Protein AF-D8SX14-F1 (afdb_monomer)

Organism: Selaginella moellendorffii (NCBI:txid88036)

Secondary structure (DSSP, 8-state):
-HHHHHHHHHHHHSTT---EEEEEET-TT--HHHHHHHHHHHHHH--SEEEEEE--PPTTSGGGGSPPPPHHHHHHHHHHHHHHHHHTS--

Nearest PDB structures (foldseek):
  7mjz-assembly1_A  TM=9.440E-01  e=2.919E-05  Bacteroides uniformis
  2qgq-assembly1_A  TM=9.152E-01  e=5.646E-05  Thermotoga maritima MSB8
  2qgq-assembly4_D  TM=8.927E-01  e=1.022E-04  Thermotoga maritima MSB8
  9ccb-assembly1_A  TM=6.136E-01  e=3.391E-02  Methanothermobacter marburgensis
  9isr-assembly2_D  TM=4.092E-01  e=3.213E+00  Homo sapiens

Radius of gyration: 14.72 Å; Cα contacts (8 Å, |Δi|>4): 88; chains: 1; bounding box: 38×26×40 Å

Mean predicted aligned error: 3.13 Å

Foldseek 3Di:
DVVCVVVVVCCVPPPPDADEEEDEFWQFPQDPVNLVVVLVVCVVNLHPYYHYHYDDQDPPDPSNVGDTDDPVRSVVSSVVSVVSSVVSPDD

Sequence (91 aa):
SEFRKIVDTLTRLVPEIHIATDIICGFPGETSEDFDRIMELIREYTFPQVHISQFYPRPGTPAALMKRVPTLEVKKRSRSLTSLFESFTPY

pLDDT: mean 94.93, std 7.41, range [48.88, 98.5]

Structure (mmCIF, N/CA/C/O backbone):
data_AF-D8SX14-F1
#
_entry.id   AF-D8SX14-F1
#
loop_
_atom_site.group_PDB
_atom_site.id
_atom_site.type_symbol
_atom_site.label_atom_id
_atom_site.label_alt_id
_atom_site.label_comp_id
_atom_site.label_asym_id
_atom_site.label_entity_id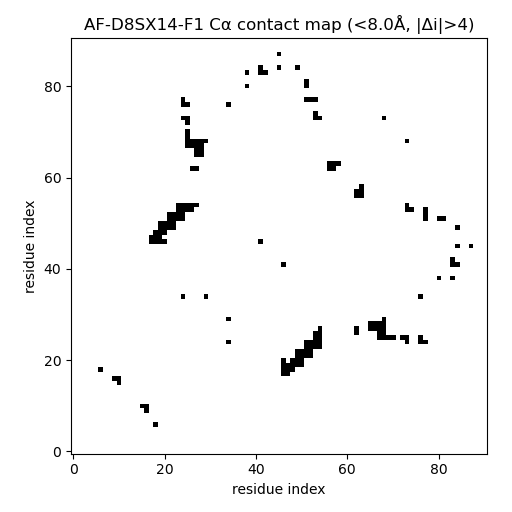
_atom_site.label_seq_id
_atom_site.pdbx_PDB_ins_code
_atom_site.Cartn_x
_atom_site.Cartn_y
_atom_site.Cartn_z
_atom_site.occupancy
_atom_site.B_iso_or_equiv
_atom_site.auth_seq_id
_atom_site.auth_comp_id
_atom_site.auth_asym_id
_atom_site.auth_ato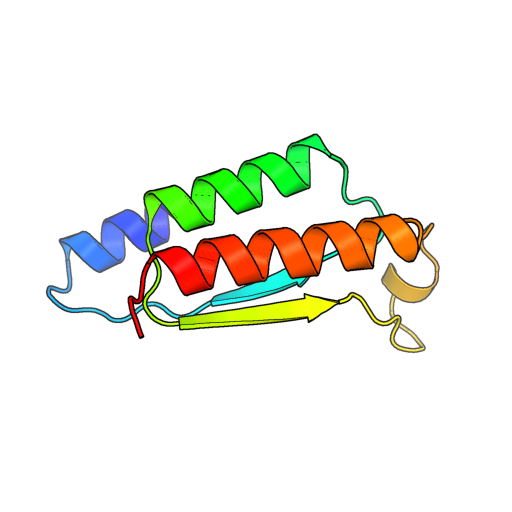m_id
_atom_site.pdbx_PDB_model_num
ATOM 1 N N . SER A 1 1 ? -13.061 9.302 -2.810 1.00 84.56 1 SER A N 1
ATOM 2 C CA . SER A 1 1 ? -13.174 8.164 -3.750 1.00 84.56 1 SER A CA 1
ATOM 3 C C . SER A 1 1 ? -14.390 7.323 -3.380 1.00 84.56 1 SER A C 1
ATOM 5 O O . SER A 1 1 ? -14.959 7.547 -2.317 1.00 84.56 1 SER A O 1
ATOM 7 N N . GLU A 1 2 ? -14.815 6.386 -4.232 1.00 94.44 2 GLU A N 1
ATOM 8 C CA . GLU A 1 2 ? -15.874 5.417 -3.891 1.00 94.44 2 GLU A CA 1
ATOM 9 C C . GLU A 1 2 ? -15.491 4.558 -2.678 1.00 94.44 2 GLU A C 1
ATOM 11 O O . GLU A 1 2 ? -16.290 4.410 -1.760 1.00 94.44 2 GLU A O 1
ATOM 16 N N . PHE A 1 3 ? -14.230 4.119 -2.614 1.00 94.31 3 PHE A N 1
ATOM 17 C CA . PHE A 1 3 ? -13.676 3.392 -1.471 1.00 94.31 3 PHE A CA 1
ATOM 18 C C . PHE A 1 3 ? -13.930 4.105 -0.133 1.00 94.31 3 PHE A C 1
ATOM 20 O O . PHE A 1 3 ? -14.503 3.504 0.770 1.00 94.31 3 PHE A O 1
ATOM 27 N N . ARG A 1 4 ? -13.595 5.404 -0.028 1.00 95.75 4 ARG A N 1
ATOM 28 C CA . ARG A 1 4 ? -13.835 6.193 1.196 1.00 95.75 4 ARG A CA 1
ATOM 29 C C . ARG A 1 4 ? -15.308 6.201 1.592 1.00 95.75 4 ARG A C 1
ATOM 31 O O . ARG A 1 4 ? -15.630 5.881 2.723 1.00 95.75 4 ARG A O 1
ATOM 38 N N . LYS A 1 5 ? -16.216 6.428 0.633 1.00 97.31 5 LYS A N 1
ATOM 39 C CA . LYS A 1 5 ? -17.666 6.406 0.900 1.00 97.31 5 LYS A CA 1
ATOM 40 C C . LYS A 1 5 ? -18.125 5.075 1.498 1.00 97.31 5 LYS A C 1
ATOM 42 O O . LYS A 1 5 ? -18.977 5.081 2.384 1.00 97.31 5 LYS A O 1
ATOM 47 N N . ILE A 1 6 ? -17.591 3.955 1.008 1.00 96.31 6 ILE A N 1
ATOM 48 C CA . ILE A 1 6 ? -17.917 2.619 1.521 1.00 96.31 6 ILE A CA 1
ATOM 49 C C . ILE A 1 6 ? -17.374 2.459 2.941 1.00 96.31 6 ILE A C 1
ATOM 51 O O . ILE A 1 6 ? -18.147 2.123 3.835 1.00 96.31 6 ILE A O 1
ATOM 55 N N . VAL A 1 7 ? -16.089 2.750 3.161 1.00 96.19 7 VAL A N 1
ATOM 56 C CA . VAL A 1 7 ? -15.452 2.644 4.484 1.00 96.19 7 VAL A CA 1
ATOM 57 C C . VAL A 1 7 ? -16.171 3.529 5.504 1.00 96.19 7 VAL A C 1
ATOM 59 O O . VAL A 1 7 ? -16.616 3.027 6.530 1.00 96.19 7 VAL A O 1
ATOM 62 N N . ASP A 1 8 ? -16.401 4.804 5.186 1.00 96.38 8 ASP A N 1
ATOM 63 C CA . ASP A 1 8 ? -17.094 5.761 6.058 1.00 96.38 8 ASP A CA 1
ATOM 64 C C . ASP A 1 8 ? -18.516 5.296 6.404 1.00 96.38 8 ASP A C 1
ATOM 66 O O . ASP A 1 8 ? -18.989 5.450 7.531 1.00 96.38 8 ASP A O 1
ATOM 70 N N . THR A 1 9 ? -19.223 4.720 5.428 1.00 97.44 9 THR A N 1
ATOM 71 C CA . THR A 1 9 ? -20.582 4.212 5.637 1.00 97.44 9 THR A CA 1
ATOM 72 C C . THR A 1 9 ? -20.582 2.995 6.551 1.00 97.44 9 THR A C 1
ATOM 74 O O . THR A 1 9 ? -21.392 2.943 7.476 1.00 97.44 9 THR A O 1
ATOM 77 N N . LEU A 1 10 ? -19.681 2.040 6.320 1.00 96.69 10 LEU A N 1
ATOM 78 C CA . LEU A 1 10 ? -19.578 0.829 7.128 1.00 96.69 10 LEU A CA 1
ATOM 79 C C . LEU A 1 10 ? -19.184 1.157 8.569 1.00 96.69 10 LEU A C 1
ATOM 81 O O . LEU A 1 10 ? -19.888 0.743 9.485 1.00 96.69 10 LEU A O 1
ATOM 85 N N . THR A 1 11 ? -18.146 1.974 8.767 1.00 94.50 11 THR A N 1
ATOM 86 C CA . THR A 1 11 ? -17.686 2.391 10.101 1.00 94.50 11 THR A CA 1
ATOM 87 C C . THR A 1 11 ? -18.767 3.151 10.873 1.00 94.50 11 THR A C 1
ATOM 89 O O . THR A 1 11 ? -18.869 3.023 12.090 1.00 94.50 11 THR A O 1
ATOM 92 N N . ARG A 1 12 ? -19.618 3.923 10.181 1.00 96.69 12 ARG A N 1
ATOM 93 C CA . ARG A 1 12 ? -20.729 4.658 10.808 1.00 96.69 12 ARG A CA 1
ATOM 94 C C . ARG A 1 12 ? -21.921 3.771 11.174 1.00 96.69 12 ARG A C 1
ATOM 96 O O . ARG A 1 12 ? -22.589 4.050 12.164 1.00 96.69 12 ARG A O 1
ATOM 103 N N . LEU A 1 13 ? -22.248 2.777 10.347 1.00 98.12 13 LEU A N 1
ATOM 104 C CA . LEU A 1 13 ? -23.450 1.950 10.521 1.00 98.12 13 LEU A CA 1
ATOM 105 C C . LEU A 1 13 ? -23.207 0.689 11.350 1.00 98.12 13 LEU A C 1
ATOM 107 O O . LEU A 1 13 ? -24.155 0.161 11.927 1.00 98.12 13 LEU A O 1
ATOM 111 N N . VAL A 1 14 ? -21.965 0.211 11.409 1.00 97.25 14 VAL A N 1
ATOM 112 C CA . VAL A 1 14 ? -21.577 -0.984 12.159 1.00 97.25 14 VAL A CA 1
ATOM 113 C C . VAL A 1 14 ? -20.456 -0.597 13.124 1.00 97.25 14 VAL A C 1
ATOM 115 O O . VAL A 1 14 ? -19.284 -0.619 12.741 1.00 97.25 14 VAL A O 1
ATOM 118 N N . PRO A 1 15 ? -20.797 -0.208 14.367 1.00 93.19 15 PRO A N 1
ATOM 119 C CA . PRO A 1 15 ? -19.805 0.048 15.403 1.00 93.19 15 PRO A CA 1
ATOM 120 C C . PRO A 1 15 ? -18.845 -1.140 15.547 1.00 93.19 15 PRO A C 1
ATOM 122 O O . PRO A 1 15 ? -19.269 -2.288 15.445 1.00 93.19 15 PRO A O 1
ATOM 125 N N . GLU A 1 16 ? -17.562 -0.850 15.769 1.00 91.00 16 GLU A N 1
ATOM 126 C CA . GLU A 1 16 ? -16.499 -1.853 15.972 1.00 91.00 16 GLU A CA 1
ATOM 127 C C . GLU A 1 16 ? -16.201 -2.756 14.758 1.00 91.00 16 GLU A C 1
ATOM 129 O O . GLU A 1 16 ? -15.510 -3.766 14.886 1.00 91.00 16 GLU A O 1
ATOM 134 N N . ILE A 1 17 ? -16.667 -2.405 13.552 1.00 95.19 17 ILE A N 1
ATOM 135 C CA . ILE A 1 17 ? -16.295 -3.156 12.348 1.00 95.19 17 ILE A CA 1
ATOM 136 C C . ILE A 1 17 ? -14.782 -3.097 12.100 1.00 95.19 17 ILE A C 1
ATOM 138 O O . ILE A 1 17 ? -14.164 -2.033 12.089 1.00 95.19 17 ILE A O 1
ATOM 142 N N . HIS A 1 18 ? -14.184 -4.260 11.846 1.00 93.12 18 HIS A N 1
ATOM 143 C CA . HIS A 1 18 ? -12.786 -4.366 11.444 1.00 93.12 18 HIS A CA 1
ATOM 144 C C . HIS A 1 18 ? -12.695 -4.466 9.923 1.00 93.12 18 HIS A C 1
ATOM 146 O O . HIS A 1 18 ? -13.177 -5.425 9.319 1.00 93.12 18 HIS A O 1
ATOM 152 N N . ILE A 1 19 ? -12.058 -3.475 9.304 1.00 94.50 19 ILE A N 1
ATOM 153 C CA . ILE A 1 19 ? -11.817 -3.445 7.861 1.00 94.50 19 ILE A CA 1
ATOM 154 C C . ILE A 1 19 ? -10.345 -3.765 7.618 1.00 94.50 19 ILE A C 1
ATOM 156 O O . ILE A 1 19 ? -9.462 -3.045 8.080 1.00 94.50 19 ILE A O 1
ATOM 160 N N . ALA A 1 20 ? -10.093 -4.845 6.883 1.00 94.50 20 ALA A N 1
ATOM 161 C CA . ALA A 1 20 ? -8.769 -5.215 6.402 1.00 94.50 20 ALA A CA 1
ATOM 162 C C . ALA A 1 20 ? -8.658 -4.924 4.901 1.00 94.50 20 ALA A C 1
ATOM 164 O O . ALA A 1 20 ? -9.656 -4.987 4.179 1.00 94.50 20 ALA A O 1
ATOM 165 N N . THR A 1 21 ? -7.454 -4.606 4.427 1.00 95.06 21 THR A N 1
ATOM 166 C CA . THR A 1 21 ? -7.218 -4.327 3.004 1.00 95.06 21 THR A CA 1
ATOM 167 C C . THR A 1 21 ? -5.853 -4.820 2.531 1.00 95.06 21 THR A C 1
ATOM 169 O O . THR A 1 21 ? -4.892 -4.879 3.300 1.00 95.06 21 THR A O 1
ATOM 172 N N . ASP A 1 22 ? -5.763 -5.137 1.245 1.00 97.31 22 ASP A N 1
ATOM 173 C CA . ASP A 1 22 ? -4.542 -5.547 0.562 1.00 97.31 22 ASP A CA 1
ATOM 174 C C . ASP A 1 22 ? -4.064 -4.419 -0.356 1.00 97.31 22 ASP A C 1
ATOM 176 O O . ASP A 1 22 ? -4.834 -3.850 -1.132 1.00 97.31 22 ASP A O 1
ATOM 180 N N . ILE A 1 23 ? -2.770 -4.109 -0.304 1.00 97.56 23 ILE A N 1
ATOM 181 C CA . ILE A 1 23 ? -2.128 -3.103 -1.150 1.00 97.56 23 ILE A CA 1
ATOM 182 C C . ILE A 1 23 ? -0.991 -3.755 -1.931 1.00 97.56 23 ILE A C 1
ATOM 184 O O . ILE A 1 23 ? -0.129 -4.442 -1.377 1.00 97.56 23 ILE A O 1
ATOM 188 N N . ILE A 1 24 ? -0.974 -3.501 -3.239 1.00 97.94 24 ILE A N 1
ATOM 189 C CA . ILE A 1 24 ? 0.097 -3.913 -4.144 1.00 97.94 24 ILE A CA 1
ATOM 190 C C . ILE A 1 24 ? 0.904 -2.672 -4.523 1.00 97.94 24 ILE A C 1
ATOM 192 O O . ILE A 1 24 ? 0.443 -1.852 -5.312 1.00 97.94 24 ILE A O 1
ATOM 196 N N . CYS A 1 25 ? 2.124 -2.549 -4.008 1.00 98.38 25 CYS A N 1
ATOM 197 C CA . CYS A 1 25 ? 3.048 -1.490 -4.401 1.00 98.38 25 CYS A CA 1
ATOM 198 C C . CYS A 1 25 ? 3.698 -1.808 -5.751 1.00 98.38 25 CYS A C 1
ATOM 200 O O . CYS A 1 25 ? 4.137 -2.937 -6.001 1.00 98.38 25 CYS A O 1
ATOM 202 N N . GLY A 1 26 ? 3.854 -0.796 -6.599 1.00 97.62 26 GLY A N 1
ATOM 203 C CA . GLY A 1 26 ? 4.560 -0.914 -7.871 1.00 97.62 26 GLY A CA 1
ATOM 204 C C . GLY A 1 26 ? 3.750 -1.567 -8.981 1.00 97.62 26 GLY A C 1
ATOM 205 O O . GLY A 1 26 ? 4.346 -2.148 -9.896 1.00 97.62 26 GLY A O 1
ATOM 206 N N . PHE A 1 27 ? 2.416 -1.505 -8.906 1.00 98.00 27 PHE A N 1
ATOM 207 C CA . PHE A 1 27 ? 1.572 -1.913 -10.027 1.00 98.00 27 PHE A CA 1
ATOM 208 C C . PHE A 1 27 ? 2.004 -1.159 -11.303 1.00 98.00 27 PHE A C 1
ATOM 210 O O . PHE A 1 27 ? 2.358 0.022 -11.224 1.00 98.00 27 PHE A O 1
ATOM 217 N N . PRO A 1 28 ? 2.035 -1.801 -12.485 1.00 97.62 28 PRO A N 1
ATOM 218 C CA . PRO A 1 28 ? 2.463 -1.133 -13.707 1.00 97.62 28 PRO A CA 1
ATOM 219 C C . PRO A 1 28 ? 1.647 0.138 -13.987 1.00 97.62 28 PRO A C 1
ATOM 221 O O . PRO A 1 28 ? 0.428 0.082 -14.116 1.00 97.62 28 PRO A O 1
ATOM 224 N N . GLY A 1 29 ? 2.333 1.279 -14.093 1.00 96.00 29 GLY A N 1
ATOM 225 C CA . GLY A 1 29 ? 1.712 2.598 -14.265 1.00 96.00 29 GLY A CA 1
ATOM 226 C C . GLY A 1 29 ? 1.540 3.423 -12.982 1.00 96.00 29 GLY A C 1
ATOM 227 O O . GLY A 1 29 ? 1.236 4.602 -13.101 1.00 96.00 29 GLY A O 1
ATOM 228 N N . GLU A 1 30 ? 1.786 2.860 -11.793 1.00 97.81 30 GLU A N 1
ATOM 229 C CA . GLU A 1 30 ? 1.677 3.576 -10.509 1.00 97.81 30 GLU A CA 1
ATOM 230 C C . GLU A 1 30 ? 2.634 4.782 -10.444 1.00 97.81 30 GLU A C 1
ATOM 232 O O . GLU A 1 30 ? 3.865 4.623 -10.466 1.00 97.81 30 GLU A O 1
ATOM 237 N N . THR A 1 31 ? 2.079 5.990 -10.317 1.00 97.94 31 THR A N 1
ATOM 238 C CA . THR A 1 31 ? 2.865 7.228 -10.201 1.00 97.94 31 THR A CA 1
ATOM 239 C C . THR A 1 31 ? 3.264 7.533 -8.753 1.00 97.94 31 THR A C 1
ATOM 241 O O . THR A 1 31 ? 2.889 6.822 -7.820 1.00 97.94 31 THR A O 1
ATOM 244 N N . SER A 1 32 ? 4.090 8.565 -8.547 1.00 97.06 32 SER A N 1
ATOM 245 C CA . SER A 1 32 ? 4.381 9.100 -7.207 1.00 97.06 32 SER A CA 1
ATOM 246 C C . SER A 1 32 ? 3.112 9.578 -6.509 1.00 97.06 32 SER A C 1
ATOM 248 O O . SER A 1 32 ? 2.881 9.236 -5.357 1.00 97.06 32 SER A O 1
ATOM 250 N N . GLU A 1 33 ? 2.259 10.297 -7.234 1.00 98.12 33 GLU A N 1
ATOM 251 C CA . GLU A 1 33 ? 1.031 10.893 -6.708 1.00 98.12 33 GLU A CA 1
ATOM 252 C C . GLU A 1 33 ? 0.014 9.815 -6.317 1.00 98.12 33 GLU A C 1
ATOM 254 O O . GLU A 1 33 ? -0.706 9.966 -5.333 1.00 98.12 33 GLU A O 1
ATOM 259 N N . ASP A 1 34 ? -0.041 8.708 -7.063 1.00 97.69 34 ASP A N 1
ATOM 260 C CA . ASP A 1 34 ? -0.866 7.556 -6.695 1.00 97.69 34 ASP A CA 1
ATOM 261 C C . ASP A 1 34 ? -0.385 6.921 -5.389 1.00 97.69 34 ASP A C 1
ATOM 263 O O . ASP A 1 34 ? -1.195 6.634 -4.504 1.00 97.69 34 ASP A O 1
ATOM 267 N N . PHE A 1 35 ? 0.931 6.752 -5.236 1.00 98.25 35 PHE A N 1
ATOM 268 C CA . PHE A 1 35 ? 1.508 6.223 -4.004 1.00 98.25 35 PHE A CA 1
ATOM 269 C C . PHE A 1 35 ? 1.283 7.165 -2.809 1.00 98.25 35 PHE A C 1
ATOM 271 O O . PHE A 1 35 ? 0.928 6.705 -1.723 1.00 98.25 35 PHE A O 1
ATOM 278 N N . ASP A 1 36 ? 1.402 8.479 -3.002 1.00 98.12 36 ASP A N 1
ATOM 279 C CA . ASP A 1 36 ? 1.145 9.466 -1.949 1.00 98.12 36 ASP A CA 1
ATOM 280 C C . ASP A 1 36 ? -0.316 9.429 -1.474 1.00 98.12 36 ASP A C 1
ATOM 282 O O . ASP A 1 36 ? -0.574 9.436 -0.268 1.00 98.12 36 ASP A O 1
ATOM 286 N N . ARG A 1 37 ? -1.279 9.261 -2.392 1.00 97.25 37 ARG A N 1
ATOM 287 C CA . ARG A 1 37 ? -2.698 9.067 -2.037 1.00 97.25 37 ARG A CA 1
ATOM 288 C C . ARG A 1 37 ? -2.933 7.796 -1.223 1.00 97.25 37 ARG A C 1
ATOM 290 O O . ARG A 1 37 ? -3.800 7.790 -0.349 1.00 97.25 37 ARG A O 1
ATOM 297 N N . ILE A 1 38 ? -2.189 6.723 -1.494 1.00 96.81 38 ILE A N 1
ATOM 298 C CA . ILE A 1 38 ? -2.240 5.499 -0.682 1.00 96.81 38 ILE A CA 1
ATOM 299 C C . ILE A 1 38 ? -1.697 5.765 0.726 1.00 96.81 38 ILE A C 1
ATOM 301 O O . ILE A 1 38 ? -2.324 5.363 1.705 1.00 96.81 38 ILE A O 1
ATOM 305 N N . MET A 1 39 ? -0.580 6.486 0.850 1.00 97.94 39 MET A N 1
ATOM 306 C CA . MET A 1 39 ? -0.022 6.865 2.154 1.00 97.94 39 MET A CA 1
ATOM 307 C C . MET A 1 39 ? -0.999 7.734 2.960 1.00 97.94 39 MET A C 1
ATOM 309 O O . MET A 1 39 ? -1.145 7.540 4.165 1.00 97.94 39 MET A O 1
ATOM 313 N N . GLU A 1 40 ? -1.687 8.677 2.315 1.00 97.50 40 GLU A N 1
ATOM 314 C CA . GLU A 1 40 ? -2.756 9.468 2.936 1.00 97.50 40 GLU A CA 1
ATOM 315 C C . GLU A 1 40 ? -3.927 8.598 3.393 1.00 97.50 40 GLU A C 1
ATOM 317 O O . GLU A 1 40 ? -4.365 8.731 4.530 1.00 97.50 40 GLU A O 1
ATOM 322 N N . LEU A 1 41 ? -4.393 7.674 2.549 1.00 96.25 41 LEU A N 1
ATOM 323 C CA . LEU A 1 41 ? -5.491 6.766 2.883 1.00 96.25 41 LEU A CA 1
ATOM 324 C C . LEU A 1 41 ? -5.168 5.908 4.115 1.00 96.25 41 LEU A C 1
ATOM 326 O O . LEU A 1 41 ? -6.002 5.749 5.001 1.00 96.25 41 LEU A O 1
ATOM 330 N N . ILE A 1 42 ? -3.948 5.373 4.189 1.00 96.00 42 ILE A N 1
ATOM 331 C CA . ILE A 1 42 ? -3.508 4.572 5.334 1.00 96.00 42 ILE A CA 1
ATOM 332 C C . ILE A 1 42 ? -3.415 5.418 6.612 1.00 96.00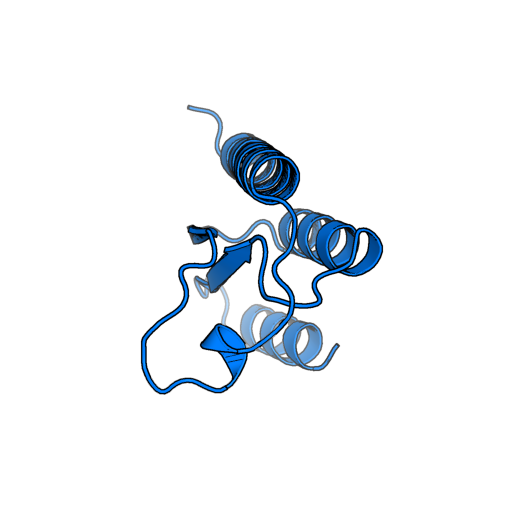 42 ILE A C 1
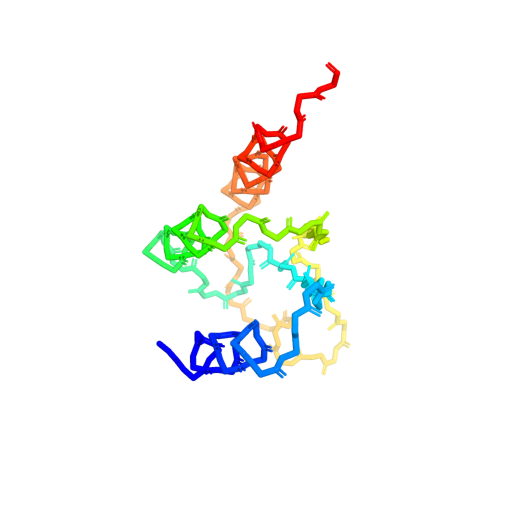ATOM 334 O O . ILE A 1 42 ? -3.813 4.936 7.671 1.00 96.00 42 ILE A O 1
ATOM 338 N N . ARG A 1 43 ? -2.971 6.681 6.526 1.00 96.12 43 ARG A N 1
ATOM 339 C CA . ARG A 1 43 ? -2.996 7.626 7.662 1.00 96.12 43 ARG A CA 1
ATOM 340 C C . ARG A 1 43 ? -4.406 7.980 8.117 1.00 96.12 43 ARG A C 1
ATOM 342 O O . ARG A 1 43 ? -4.629 8.113 9.310 1.00 96.12 43 ARG A O 1
ATOM 349 N N . GLU A 1 44 ? -5.321 8.180 7.175 1.00 95.31 44 GLU A N 1
ATOM 350 C CA . GLU A 1 44 ? -6.690 8.631 7.443 1.00 95.31 44 GLU A CA 1
ATOM 351 C C . GLU A 1 44 ? -7.502 7.575 8.194 1.00 95.31 44 GLU A C 1
ATOM 353 O O . GLU A 1 44 ? -8.203 7.905 9.145 1.00 95.31 44 GLU A O 1
ATOM 358 N N . TYR A 1 45 ? -7.390 6.310 7.783 1.00 93.88 45 TYR A N 1
ATOM 359 C CA . TYR A 1 45 ? -8.242 5.241 8.304 1.00 93.88 45 TYR A CA 1
ATOM 360 C C . TYR A 1 45 ? -7.589 4.361 9.363 1.00 93.88 45 TYR A C 1
ATOM 362 O O . TYR A 1 45 ? -8.307 3.605 10.015 1.00 93.88 45 TYR A O 1
ATOM 370 N N . THR A 1 46 ? -6.259 4.417 9.512 1.00 93.75 46 THR A N 1
ATOM 371 C CA . THR A 1 46 ? -5.500 3.623 10.498 1.00 93.75 46 THR A CA 1
ATOM 372 C C . THR A 1 46 ? -5.999 2.178 10.580 1.00 93.75 46 THR A C 1
ATOM 374 O O . THR A 1 46 ? -6.365 1.697 11.652 1.00 93.75 46 THR A O 1
ATOM 377 N N . PHE A 1 47 ? -6.120 1.515 9.422 1.00 93.00 47 PHE A N 1
ATOM 378 C CA . PHE A 1 47 ? -6.724 0.183 9.342 1.00 93.00 47 PHE A CA 1
ATOM 379 C C . PHE A 1 47 ? -6.058 -0.775 10.340 1.00 93.00 47 PHE A C 1
ATOM 381 O O . PHE A 1 47 ? -4.833 -0.770 10.431 1.00 93.00 47 PHE A O 1
ATOM 388 N N . PRO A 1 48 ? -6.818 -1.638 11.037 1.00 91.31 48 PRO A N 1
ATOM 389 C CA . PRO A 1 48 ? -6.248 -2.592 11.989 1.00 91.31 48 PRO A CA 1
ATOM 390 C C . PRO A 1 48 ? -5.394 -3.673 11.310 1.00 91.31 48 PRO A C 1
ATOM 392 O O . PRO A 1 48 ? -4.552 -4.294 11.951 1.00 91.31 48 PRO A O 1
ATOM 395 N N . GLN A 1 49 ? -5.606 -3.915 10.013 1.00 94.19 49 GLN A N 1
ATOM 396 C CA . GLN A 1 49 ? -4.856 -4.903 9.249 1.00 94.19 49 GLN A CA 1
ATOM 397 C C . GLN A 1 49 ? -4.678 -4.449 7.799 1.00 94.19 49 GLN A C 1
ATOM 399 O O . GLN A 1 49 ? -5.651 -4.203 7.084 1.00 94.19 49 GLN A O 1
ATOM 404 N N . VAL A 1 50 ? -3.423 -4.399 7.348 1.00 96.06 50 VAL A N 1
ATOM 405 C CA . VAL A 1 50 ? -3.068 -4.111 5.956 1.00 96.06 50 VAL A CA 1
ATOM 406 C C . VAL A 1 50 ? -2.059 -5.142 5.471 1.00 96.06 50 VAL A C 1
ATOM 408 O O . VAL A 1 50 ? -0.988 -5.293 6.057 1.00 96.06 50 VAL A O 1
ATOM 411 N N . HIS A 1 51 ? -2.371 -5.840 4.382 1.00 97.25 51 HIS A N 1
ATOM 412 C CA . HIS A 1 51 ? -1.400 -6.701 3.717 1.00 97.25 51 HIS A CA 1
ATOM 413 C C . HIS A 1 51 ? -0.674 -5.918 2.620 1.00 97.25 51 HIS A C 1
ATOM 415 O O . HIS A 1 51 ? -1.287 -5.457 1.661 1.00 97.25 51 HIS A O 1
ATOM 421 N N . ILE A 1 52 ? 0.643 -5.756 2.758 1.00 97.94 52 ILE A N 1
ATOM 422 C CA . ILE A 1 52 ? 1.466 -4.980 1.825 1.00 97.94 52 ILE A CA 1
ATOM 423 C C . ILE A 1 52 ? 2.314 -5.942 1.000 1.00 97.94 52 ILE A C 1
ATOM 425 O O . ILE A 1 52 ? 3.182 -6.640 1.523 1.00 97.94 52 ILE A O 1
ATOM 429 N N . SER A 1 53 ? 2.091 -5.946 -0.310 1.00 97.88 53 SER A N 1
ATOM 430 C CA . SER A 1 53 ? 2.814 -6.785 -1.263 1.00 97.88 53 SER A CA 1
ATOM 431 C C . SER A 1 53 ? 3.454 -5.945 -2.368 1.00 97.88 53 SER A C 1
ATOM 433 O O . SER A 1 53 ? 3.063 -4.809 -2.627 1.00 97.88 53 SER A O 1
ATOM 435 N N . GLN A 1 54 ? 4.474 -6.491 -3.028 1.00 98.31 54 GLN A N 1
ATOM 436 C CA . GLN A 1 54 ? 5.071 -5.881 -4.218 1.00 98.31 54 GLN A CA 1
ATOM 437 C C . GLN A 1 54 ? 4.484 -6.522 -5.472 1.00 98.31 54 GLN A C 1
ATOM 439 O O . GLN A 1 54 ? 4.288 -7.739 -5.515 1.00 98.31 54 GLN A O 1
ATOM 444 N N . PHE A 1 55 ? 4.262 -5.731 -6.523 1.00 97.81 55 PHE A N 1
ATOM 445 C CA . PHE A 1 55 ? 3.753 -6.256 -7.783 1.00 97.81 55 PHE A CA 1
ATOM 446 C C . PHE A 1 55 ? 4.703 -7.297 -8.387 1.00 97.81 55 PHE A C 1
ATOM 448 O O . PHE A 1 55 ? 5.862 -7.018 -8.727 1.00 97.81 55 PHE A O 1
ATOM 455 N N . TYR A 1 56 ? 4.157 -8.489 -8.607 1.00 95.25 56 TYR A N 1
ATOM 456 C CA . TYR A 1 56 ? 4.805 -9.566 -9.333 1.00 95.25 56 TYR A CA 1
ATOM 457 C C . TYR A 1 56 ? 3.969 -9.923 -10.572 1.00 95.25 56 TYR A C 1
ATOM 459 O O . TYR A 1 56 ? 2.799 -10.289 -10.420 1.00 95.25 56 TYR A O 1
ATOM 467 N N . PRO A 1 57 ? 4.528 -9.830 -11.795 1.00 94.12 57 PRO A N 1
ATOM 468 C CA . PRO A 1 57 ? 3.775 -10.107 -13.011 1.00 94.12 57 PRO A CA 1
ATOM 469 C C . PRO A 1 57 ? 3.369 -11.580 -13.061 1.00 94.12 57 PRO A C 1
ATOM 471 O O . PRO A 1 57 ? 4.200 -12.478 -12.919 1.00 94.12 57 PRO A O 1
ATOM 474 N N . ARG A 1 58 ? 2.079 -11.835 -13.282 1.00 95.38 58 ARG A N 1
ATOM 475 C CA . ARG A 1 58 ? 1.548 -13.189 -13.461 1.00 95.38 58 ARG A CA 1
ATOM 476 C C . ARG A 1 58 ? 1.397 -13.488 -14.957 1.00 95.38 58 ARG A C 1
ATOM 478 O O . ARG A 1 58 ? 0.745 -12.693 -15.641 1.00 95.38 58 ARG A O 1
ATOM 485 N N . PRO A 1 59 ? 1.981 -14.586 -15.480 1.00 95.81 59 PRO A N 1
ATOM 486 C CA . PRO A 1 59 ? 1.856 -14.950 -16.892 1.00 95.81 59 PRO A CA 1
ATOM 487 C C . PRO A 1 59 ? 0.395 -14.957 -17.362 1.00 95.81 59 PRO A C 1
ATOM 489 O O . PRO A 1 59 ? -0.481 -15.425 -16.641 1.00 95.81 59 PRO A O 1
ATOM 492 N N . GLY A 1 60 ? 0.134 -14.413 -18.554 1.00 95.25 60 GLY A N 1
ATOM 493 C CA . GLY A 1 60 ? -1.209 -14.350 -19.147 1.00 95.25 60 GLY A CA 1
ATOM 494 C C . GLY A 1 60 ? -2.086 -13.174 -18.693 1.00 95.25 60 GLY A C 1
ATOM 495 O O . GLY A 1 60 ? -3.180 -13.006 -19.220 1.00 95.25 60 GLY A O 1
ATOM 496 N N . THR A 1 61 ? -1.626 -12.333 -17.76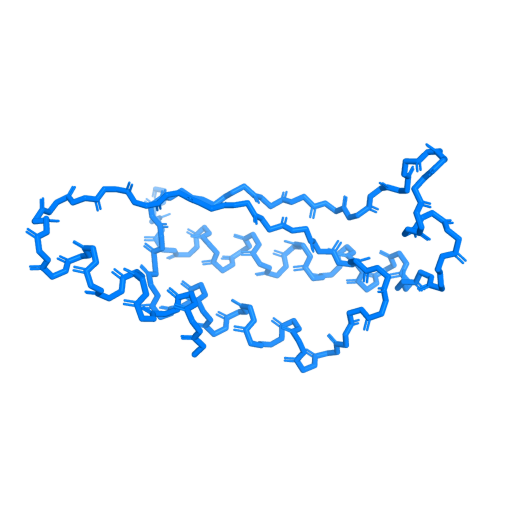1 1.00 96.38 61 THR A N 1
ATOM 497 C CA . THR A 1 61 ? -2.366 -11.124 -17.350 1.00 96.38 61 THR A CA 1
ATOM 498 C C . THR A 1 61 ? -1.991 -9.906 -18.203 1.00 96.38 61 THR A C 1
ATOM 500 O O . THR A 1 61 ? -0.823 -9.775 -18.578 1.00 96.38 61 THR A O 1
ATOM 503 N N . PRO A 1 62 ? -2.914 -8.952 -18.447 1.00 96.31 62 PRO A N 1
ATOM 504 C CA . PRO A 1 62 ? -2.572 -7.691 -19.112 1.00 96.31 62 PRO A CA 1
ATOM 505 C C . PRO A 1 62 ? -1.437 -6.942 -18.401 1.00 96.31 62 PRO A C 1
ATOM 507 O O . PRO A 1 62 ? -0.519 -6.435 -19.041 1.00 96.31 62 PRO A O 1
ATOM 510 N N . ALA A 1 63 ? -1.445 -6.958 -17.063 1.00 95.81 63 ALA A N 1
ATOM 511 C CA . ALA A 1 63 ? -0.430 -6.309 -16.240 1.00 95.81 63 ALA A CA 1
ATOM 512 C C . ALA A 1 63 ? 0.986 -6.876 -16.450 1.00 95.81 63 ALA A C 1
ATOM 514 O O . ALA A 1 63 ? 1.965 -6.158 -16.261 1.00 95.81 63 ALA A O 1
ATOM 515 N N . ALA A 1 64 ? 1.129 -8.134 -16.880 1.00 96.19 64 ALA A N 1
ATOM 516 C CA . ALA A 1 64 ? 2.441 -8.709 -17.178 1.00 96.19 64 ALA A CA 1
ATOM 517 C C . ALA A 1 64 ? 3.121 -8.081 -18.407 1.00 96.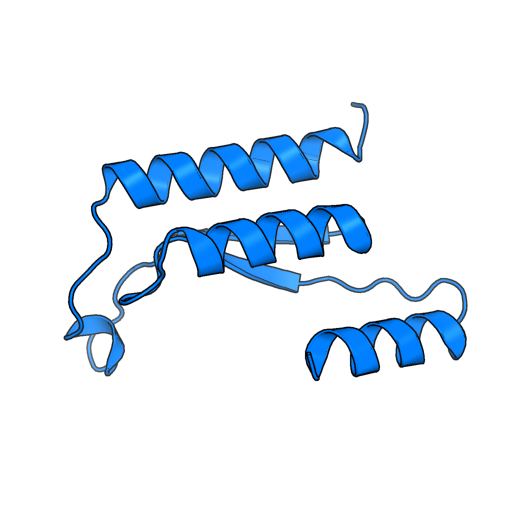19 64 ALA A C 1
ATOM 519 O O . ALA A 1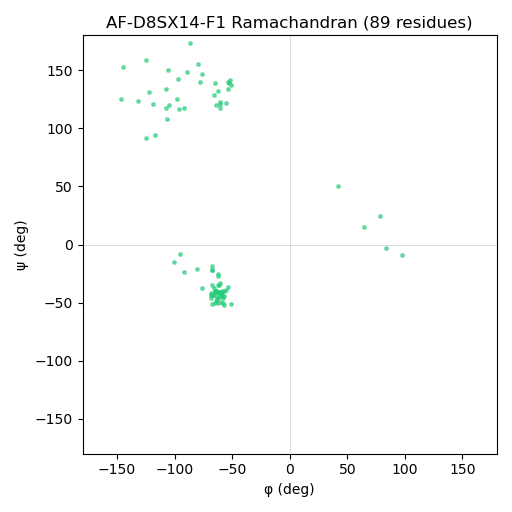 64 ? 4.344 -8.145 -18.511 1.00 96.19 64 ALA A O 1
ATOM 520 N N . LEU A 1 65 ? 2.349 -7.468 -19.311 1.00 96.25 65 LEU A N 1
ATOM 521 C CA . LEU A 1 65 ? 2.842 -6.826 -20.535 1.00 96.25 65 LEU A CA 1
ATOM 522 C C . LEU A 1 65 ? 3.069 -5.314 -20.371 1.00 96.25 65 LEU A C 1
ATOM 524 O O . LEU A 1 65 ? 3.612 -4.665 -21.262 1.00 96.25 65 LEU A O 1
ATOM 528 N N . MET A 1 66 ? 2.644 -4.736 -19.247 1.00 96.75 66 MET A N 1
ATOM 529 C CA . MET A 1 66 ? 2.730 -3.300 -18.995 1.00 96.75 66 MET A CA 1
ATOM 530 C C . MET A 1 66 ? 4.136 -2.873 -18.551 1.00 96.75 66 MET A C 1
ATOM 532 O O . MET A 1 66 ? 4.900 -3.639 -17.957 1.00 96.75 66 MET A O 1
ATOM 536 N N . LYS A 1 67 ? 4.473 -1.598 -18.789 1.00 96.31 67 LYS A N 1
ATOM 537 C CA . LYS A 1 67 ? 5.740 -1.013 -18.332 1.00 96.31 67 LYS A CA 1
ATOM 538 C C . LYS A 1 67 ? 5.795 -0.999 -16.804 1.00 96.31 67 LYS A C 1
ATOM 540 O O . LYS A 1 67 ? 4.972 -0.370 -16.143 1.00 96.31 67 LYS A O 1
ATOM 545 N N . ARG A 1 68 ? 6.800 -1.676 -16.250 1.00 95.88 68 ARG A N 1
ATOM 546 C CA . ARG A 1 68 ? 6.974 -1.808 -14.801 1.00 95.88 68 ARG A CA 1
ATOM 547 C C . ARG A 1 68 ? 7.532 -0.535 -14.176 1.00 95.88 68 ARG A C 1
ATOM 549 O O . ARG A 1 68 ? 8.384 0.137 -14.760 1.00 95.88 68 ARG A O 1
ATOM 556 N N . VAL A 1 69 ? 7.101 -0.276 -12.945 1.00 97.69 69 VAL A N 1
ATOM 557 C CA . VAL A 1 69 ? 7.772 0.666 -12.046 1.00 97.69 69 VAL A CA 1
ATOM 558 C C . VAL A 1 69 ? 9.168 0.112 -11.710 1.00 97.69 69 VAL A C 1
ATOM 560 O O . VAL A 1 69 ? 9.300 -1.102 -11.507 1.00 97.69 69 VAL A O 1
ATOM 563 N N . PRO A 1 70 ? 10.226 0.946 -11.664 1.00 97.56 70 PRO A N 1
ATOM 564 C CA . PRO A 1 70 ? 11.569 0.491 -11.315 1.00 97.56 70 PRO A CA 1
ATOM 565 C C . PRO A 1 70 ? 11.608 -0.256 -9.978 1.00 97.56 70 PRO A 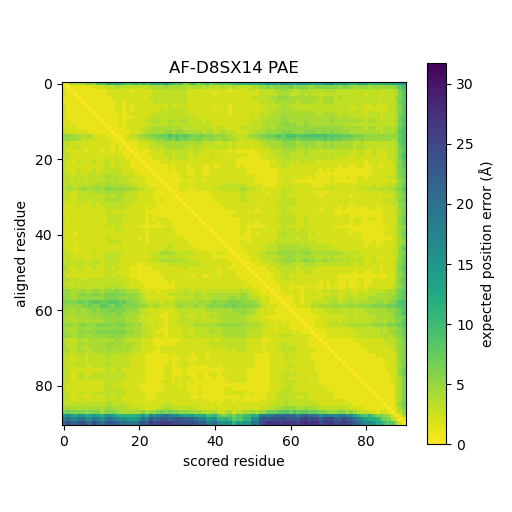C 1
ATOM 567 O O . PRO A 1 70 ? 11.085 0.221 -8.976 1.00 97.56 70 PRO A O 1
ATOM 570 N N . THR A 1 71 ? 12.292 -1.401 -9.929 1.00 97.12 71 THR A N 1
ATOM 571 C CA . THR A 1 71 ? 12.349 -2.269 -8.737 1.00 97.12 71 THR A CA 1
ATOM 572 C C . THR A 1 71 ? 12.799 -1.539 -7.469 1.00 97.12 71 THR A C 1
ATOM 574 O O . THR A 1 71 ? 12.305 -1.832 -6.382 1.00 97.12 71 THR A O 1
ATOM 577 N N . LEU A 1 72 ? 13.739 -0.595 -7.588 1.00 98.00 72 LEU A N 1
ATOM 578 C CA . LEU A 1 72 ? 14.207 0.199 -6.449 1.00 98.00 72 LEU A CA 1
ATOM 579 C C . LEU A 1 72 ? 13.086 1.070 -5.867 1.00 98.00 72 LEU A C 1
ATOM 581 O O . LEU A 1 72 ? 12.941 1.145 -4.650 1.00 98.00 72 LEU A O 1
ATOM 585 N N . GLU A 1 73 ? 12.268 1.661 -6.736 1.00 98.12 73 GLU A N 1
ATOM 586 C CA . GLU A 1 73 ? 11.130 2.488 -6.346 1.00 98.12 73 GLU A CA 1
ATOM 587 C C . GLU A 1 73 ? 10.036 1.633 -5.695 1.00 98.12 73 GLU A C 1
ATOM 589 O O . GLU A 1 73 ? 9.565 1.967 -4.613 1.00 98.12 73 GLU A O 1
ATOM 594 N N . VAL A 1 74 ? 9.724 0.458 -6.257 1.00 98.31 74 VAL A N 1
ATOM 595 C CA . VAL A 1 74 ? 8.779 -0.496 -5.641 1.00 98.31 74 VAL A CA 1
ATOM 596 C C . VAL A 1 74 ? 9.222 -0.897 -4.228 1.00 98.31 74 VAL A C 1
ATOM 598 O O . VAL A 1 74 ? 8.414 -0.901 -3.300 1.00 98.31 74 VAL A O 1
ATOM 601 N N . LYS A 1 75 ? 10.518 -1.188 -4.038 1.00 98.31 75 LYS A N 1
ATOM 602 C CA . LYS A 1 75 ? 11.084 -1.525 -2.721 1.00 98.31 75 LYS A CA 1
ATOM 603 C C . LYS A 1 75 ? 11.018 -0.361 -1.737 1.00 98.31 75 LYS A C 1
ATOM 605 O O . LYS A 1 75 ? 10.768 -0.588 -0.555 1.00 98.31 75 LYS A O 1
ATOM 610 N N . LYS A 1 76 ? 11.273 0.865 -2.201 1.00 98.50 76 LYS A N 1
ATOM 611 C CA . LYS A 1 76 ? 11.160 2.076 -1.382 1.00 98.50 76 LYS A CA 1
ATOM 612 C C . LYS A 1 76 ? 9.716 2.265 -0.918 1.00 98.50 76 LYS A C 1
ATOM 614 O O . LYS A 1 76 ? 9.488 2.377 0.280 1.00 98.50 76 LYS A O 1
ATOM 619 N N . ARG A 1 77 ? 8.759 2.198 -1.848 1.00 98.50 77 ARG A N 1
ATOM 620 C CA . ARG A 1 77 ? 7.318 2.334 -1.590 1.00 98.50 77 ARG A CA 1
ATOM 621 C C . ARG A 1 77 ? 6.812 1.318 -0.574 1.00 98.50 77 ARG A C 1
ATOM 623 O O . ARG A 1 77 ? 6.248 1.711 0.443 1.00 98.50 77 ARG A O 1
ATOM 630 N N . SER A 1 78 ? 7.093 0.030 -0.782 1.00 98.38 78 SER A N 1
ATOM 631 C CA . SER A 1 78 ? 6.636 -1.003 0.154 1.00 98.38 78 SER A CA 1
ATOM 632 C C . SER A 1 78 ? 7.213 -0.799 1.556 1.00 98.38 78 SER A C 1
ATOM 634 O O . SER A 1 78 ? 6.482 -0.913 2.528 1.00 98.38 78 SER A O 1
ATOM 636 N N . ARG A 1 79 ? 8.502 -0.438 1.678 1.00 98.38 79 ARG A N 1
ATOM 637 C CA . ARG A 1 79 ? 9.126 -0.154 2.982 1.00 98.38 79 ARG A CA 1
ATOM 638 C C . ARG A 1 79 ? 8.492 1.050 3.669 1.00 98.38 79 ARG A C 1
ATOM 640 O O . ARG A 1 79 ? 8.165 0.958 4.842 1.00 98.38 79 ARG A O 1
ATOM 647 N N . SER A 1 80 ? 8.303 2.154 2.947 1.00 98.19 80 SER A N 1
ATOM 648 C CA . SER A 1 80 ? 7.680 3.361 3.498 1.00 98.19 80 SER A CA 1
ATOM 649 C C . SER A 1 80 ? 6.252 3.106 3.978 1.00 98.19 80 SER A C 1
ATOM 651 O O . SER A 1 80 ? 5.884 3.583 5.049 1.00 98.19 80 SER A O 1
ATOM 653 N N . LEU A 1 81 ? 5.471 2.332 3.221 1.00 97.94 81 LEU A N 1
ATOM 654 C CA . LEU A 1 81 ? 4.108 1.972 3.600 1.00 97.94 81 LEU A CA 1
ATOM 655 C C . LEU A 1 81 ? 4.082 1.040 4.819 1.00 97.94 81 LEU A C 1
ATOM 657 O O . LEU A 1 81 ? 3.284 1.258 5.725 1.00 97.94 81 LEU A O 1
ATOM 661 N N . THR A 1 82 ? 4.982 0.052 4.876 1.00 97.25 82 THR A N 1
ATOM 662 C CA . THR A 1 82 ? 5.136 -0.825 6.046 1.00 97.25 82 THR A CA 1
ATOM 663 C C . THR A 1 82 ? 5.500 -0.024 7.290 1.00 97.25 82 THR A C 1
ATOM 665 O O . THR A 1 82 ? 4.810 -0.142 8.294 1.00 97.25 82 THR A O 1
ATOM 668 N N . SER A 1 83 ? 6.506 0.855 7.217 1.00 97.00 83 SER A N 1
ATOM 669 C CA . SER A 1 83 ? 6.901 1.688 8.359 1.00 97.00 83 SER A CA 1
ATOM 670 C C . SER A 1 83 ? 5.784 2.620 8.829 1.00 97.00 83 SER A C 1
ATOM 672 O O . SER A 1 83 ? 5.655 2.867 10.024 1.00 97.00 83 SER A O 1
ATOM 674 N N . LEU A 1 84 ? 4.964 3.137 7.907 1.00 96.50 84 LEU A N 1
ATOM 675 C CA . LEU A 1 84 ? 3.788 3.920 8.271 1.00 96.50 84 LEU A CA 1
ATOM 676 C C . LEU A 1 84 ? 2.760 3.064 9.022 1.00 96.50 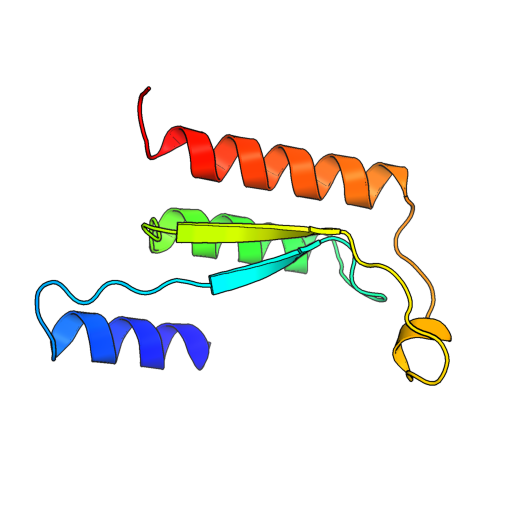84 LEU A C 1
ATOM 678 O O . LEU A 1 84 ? 2.306 3.469 10.085 1.00 96.50 84 LEU A O 1
ATOM 682 N N . PHE A 1 85 ? 2.406 1.896 8.488 1.00 95.50 85 PHE A N 1
ATOM 683 C CA . PHE A 1 85 ? 1.436 1.001 9.121 1.00 95.50 85 PHE A CA 1
ATOM 684 C C . PHE A 1 85 ? 1.896 0.550 10.517 1.00 95.50 85 PHE A C 1
ATOM 686 O O . PHE A 1 85 ? 1.133 0.628 11.478 1.00 95.50 85 PHE A O 1
ATOM 693 N N . GLU A 1 86 ? 3.167 0.170 10.654 1.00 94.12 86 GLU A N 1
ATOM 694 C CA . GLU A 1 86 ? 3.763 -0.208 11.941 1.00 94.12 86 GLU A CA 1
ATOM 695 C C . GLU A 1 86 ? 3.768 0.953 12.946 1.00 94.12 86 GLU A C 1
ATOM 697 O O . GLU A 1 86 ? 3.676 0.717 14.144 1.00 94.12 86 GLU A O 1
ATOM 702 N N . SER A 1 87 ? 3.798 2.214 12.495 1.00 94.12 87 SER A N 1
ATOM 703 C CA . SER A 1 87 ? 3.758 3.367 13.407 1.00 94.12 87 SER A CA 1
ATOM 704 C C . SER A 1 87 ? 2.430 3.534 14.155 1.00 94.12 87 SER A C 1
ATOM 706 O O . SER A 1 87 ? 2.393 4.215 15.177 1.00 94.12 87 SER A O 1
ATOM 708 N N . PHE A 1 88 ? 1.344 2.918 13.674 1.00 88.69 88 PHE A N 1
ATOM 709 C CA . PHE A 1 88 ? 0.038 2.977 14.338 1.00 88.69 88 PHE A CA 1
ATOM 710 C C . PHE A 1 88 ? -0.079 1.991 15.497 1.00 88.69 88 PHE A C 1
ATOM 712 O O . PHE A 1 88 ? -0.921 2.174 16.374 1.00 88.69 88 PHE A O 1
ATOM 719 N N . THR A 1 89 ? 0.762 0.958 15.502 1.00 67.44 89 THR A N 1
ATOM 720 C CA . THR A 1 89 ? 0.737 -0.097 16.511 1.00 67.44 89 THR A CA 1
ATOM 721 C C . THR A 1 89 ? 2.066 -0.051 17.258 1.00 67.44 89 THR A C 1
ATOM 723 O O . THR A 1 89 ? 3.046 -0.614 16.774 1.00 67.44 89 THR A O 1
ATOM 726 N N . PRO A 1 90 ? 2.160 0.656 18.399 1.00 55.72 90 PRO A N 1
ATOM 727 C CA . PRO A 1 90 ? 3.362 0.583 19.215 1.00 55.72 90 PRO A CA 1
ATOM 728 C C . PRO A 1 90 ? 3.546 -0.875 19.656 1.00 55.72 90 PRO A C 1
ATOM 730 O O . PRO A 1 90 ? 2.639 -1.454 20.255 1.00 55.72 90 PRO A O 1
ATOM 733 N N . TYR A 1 91 ? 4.684 -1.468 19.287 1.00 48.88 91 TYR A N 1
ATOM 734 C CA . TYR A 1 91 ? 5.146 -2.736 19.857 1.00 48.88 91 TYR A CA 1
ATOM 735 C C . TYR A 1 91 ? 5.314 -2.613 21.374 1.00 48.88 91 TYR A C 1
ATOM 737 O O . TYR A 1 91 ? 5.801 -1.548 21.826 1.00 48.88 91 TYR A O 1
#

Solvent-accessible surface area (backbone atoms only — not comparable to full-atom values): 5548 Å² total; per-residue (Å²): 108,71,66,54,56,50,52,57,48,47,56,70,76,36,78,90,66,84,62,70,51,78,45,65,31,41,41,58,72,65,48,72,68,57,50,50,52,50,54,49,51,51,67,73,63,60,56,90,41,72,48,82,43,70,60,70,74,48,91,96,42,74,67,51,75,43,68,68,48,56,69,69,57,29,55,50,49,44,50,55,53,49,55,54,59,50,66,77,53,83,128

InterPro domains:
  IPR007197 Radical SAM [PS51918] (1-91)
  IPR058240 Radical SAM superfamily [SSF102114] (2-77)